Protein AF-A0A7C2X1K5-F1 (afdb_monomer_lite)

Radius of gyration: 15.87 Å; chains: 1; bounding box: 38×40×37 Å

Secondary structure (DSSP, 8-state):
-HHHHHHTT------TT---------SHHHHHHHHHHHHHHHHHHHHHTTT-HHHHHHHHHHHHHHHHHHHHHHHTT-HHHHHHHHHHHHHHHHTTS--

pLDDT: mean 85.92, std 8.08, range [43.12, 94.0]

Structure (mmCIF, N/CA/C/O backbone):
data_AF-A0A7C2X1K5-F1
#
_entry.id   AF-A0A7C2X1K5-F1
#
loop_
_atom_site.group_PDB
_atom_site.id
_atom_site.type_symbol
_atom_site.label_atom_id
_atom_site.label_alt_id
_atom_site.label_comp_id
_atom_site.label_asym_id
_atom_site.label_entity_id
_atom_site.label_seq_id
_atom_site.pdbx_PDB_ins_code
_atom_site.Cartn_x
_atom_site.Cartn_y
_atom_site.Cartn_z
_atom_site.occupancy
_atom_site.B_iso_or_equiv
_atom_site.auth_seq_id
_atom_site.auth_comp_id
_atom_site.auth_asym_id
_atom_site.auth_atom_id
_atom_site.pdbx_PDB_model_num
ATOM 1 N N . MET A 1 1 ? -11.918 1.023 5.541 1.00 73.38 1 MET A N 1
ATOM 2 C CA . MET A 1 1 ? -13.271 0.528 5.878 1.00 73.38 1 MET A CA 1
ATOM 3 C C . MET A 1 1 ? -13.195 -0.644 6.850 1.00 73.38 1 MET A C 1
ATOM 5 O O . MET A 1 1 ? -13.689 -0.499 7.957 1.00 73.38 1 MET A O 1
ATOM 9 N N . PHE A 1 2 ? -12.487 -1.723 6.498 1.00 82.38 2 PHE A N 1
ATOM 10 C CA . PHE A 1 2 ? -12.362 -2.947 7.305 1.00 82.38 2 PHE A CA 1
ATOM 11 C C . PHE A 1 2 ? -11.976 -2.741 8.771 1.00 82.38 2 PHE A C 1
ATOM 13 O O . PHE A 1 2 ? -12.618 -3.311 9.639 1.00 82.38 2 PHE A O 1
ATOM 20 N N . TYR A 1 3 ? -11.023 -1.855 9.071 1.00 85.00 3 TYR A N 1
ATOM 21 C CA . TYR A 1 3 ? -10.658 -1.578 10.464 1.00 85.00 3 TYR A CA 1
ATOM 22 C C . TYR A 1 3 ? -11.847 -1.131 11.336 1.00 85.00 3 TYR A C 1
ATOM 24 O O . TYR A 1 3 ? -11.976 -1.565 12.474 1.00 85.00 3 TYR A O 1
ATOM 32 N N . ARG A 1 4 ? -12.759 -0.308 10.797 1.00 86.19 4 ARG A N 1
ATOM 33 C CA . ARG A 1 4 ? -13.957 0.137 11.531 1.00 86.19 4 ARG A CA 1
ATOM 34 C C . ARG A 1 4 ? -14.932 -1.015 11.775 1.00 86.19 4 ARG A C 1
ATOM 36 O O . ARG A 1 4 ? -15.526 -1.068 12.840 1.00 86.19 4 ARG A O 1
ATOM 43 N N . ILE A 1 5 ? -15.079 -1.905 10.791 1.00 87.81 5 ILE A N 1
ATOM 44 C CA . ILE A 1 5 ? -15.950 -3.088 10.857 1.00 87.81 5 ILE A CA 1
ATOM 45 C C . ILE A 1 5 ? -15.434 -4.038 11.941 1.00 87.81 5 ILE A C 1
ATOM 47 O O . ILE A 1 5 ? -16.177 -4.394 12.848 1.00 87.81 5 ILE A O 1
ATOM 51 N N . LEU A 1 6 ? -14.136 -4.350 11.897 1.00 85.38 6 LEU A N 1
ATOM 52 C CA . LEU A 1 6 ? -13.481 -5.221 12.872 1.00 85.38 6 LEU A CA 1
ATOM 53 C C . LEU A 1 6 ? -13.526 -4.630 14.286 1.00 85.38 6 LEU A C 1
ATOM 55 O O . LEU A 1 6 ? -13.838 -5.334 15.239 1.00 85.38 6 LEU A O 1
ATOM 59 N N . ARG A 1 7 ? -13.287 -3.320 14.434 1.00 87.25 7 ARG A N 1
ATOM 60 C CA . ARG A 1 7 ? -13.377 -2.640 15.735 1.00 87.25 7 ARG A CA 1
ATOM 61 C C . ARG A 1 7 ? -14.796 -2.643 16.315 1.00 87.25 7 ARG A C 1
ATOM 63 O O . ARG A 1 7 ? -14.946 -2.624 17.529 1.00 87.25 7 ARG A O 1
ATOM 70 N N . ALA A 1 8 ? -15.822 -2.668 15.469 1.00 91.56 8 ALA A N 1
ATOM 71 C CA . ALA A 1 8 ? -17.218 -2.772 15.886 1.00 91.56 8 ALA A CA 1
ATOM 72 C C . ALA A 1 8 ? -17.678 -4.232 16.095 1.00 91.56 8 ALA A C 1
ATOM 74 O O . ALA A 1 8 ? -18.873 -4.489 16.180 1.00 91.56 8 ALA A O 1
ATOM 75 N N . ASN A 1 9 ? -16.731 -5.174 16.192 1.00 91.62 9 ASN A N 1
ATOM 76 C CA . ASN A 1 9 ? -16.960 -6.597 16.447 1.00 91.62 9 ASN A CA 1
ATOM 77 C C . ASN A 1 9 ? -17.832 -7.304 15.391 1.00 91.62 9 ASN A C 1
ATOM 79 O O . ASN A 1 9 ? -18.426 -8.351 15.648 1.00 91.62 9 ASN A O 1
ATOM 83 N N . TYR A 1 10 ? -17.894 -6.744 14.181 1.00 93.19 10 TYR A N 1
ATOM 84 C CA . TYR A 1 10 ? -18.502 -7.408 13.036 1.00 93.19 10 TYR A CA 1
ATOM 85 C C . TYR A 1 10 ? -17.507 -8.367 12.381 1.00 93.19 10 TYR A C 1
ATOM 87 O O . TYR A 1 10 ? -16.294 -8.140 12.374 1.00 93.19 10 TYR A O 1
ATOM 95 N N . LYS A 1 11 ? -18.040 -9.425 11.769 1.00 90.31 11 LYS A N 1
ATOM 96 C CA . LYS A 1 11 ? -17.259 -10.433 11.048 1.00 90.31 11 LYS A CA 1
ATOM 97 C C . LYS A 1 11 ? -17.240 -10.124 9.554 1.00 90.31 11 LYS A C 1
ATOM 99 O O . LYS A 1 11 ? -18.260 -9.756 8.978 1.00 90.31 11 LYS A O 1
ATOM 104 N N . ILE A 1 12 ? -16.079 -10.295 8.929 1.00 88.44 12 ILE A N 1
ATOM 105 C CA . ILE A 1 12 ? -15.937 -10.272 7.470 1.00 88.44 12 ILE A CA 1
ATOM 106 C C . ILE A 1 12 ? -15.988 -11.727 7.009 1.00 88.44 12 ILE A C 1
ATOM 108 O O . ILE A 1 12 ? -15.115 -12.510 7.375 1.00 88.44 12 ILE A O 1
ATOM 112 N N . VAL A 1 13 ? -17.012 -12.088 6.239 1.00 90.25 13 VAL A N 1
ATOM 113 C CA . VAL A 1 13 ? -17.137 -13.420 5.636 1.00 90.25 13 VAL A CA 1
ATOM 114 C C . VAL A 1 13 ? -16.566 -13.354 4.226 1.00 90.25 13 VAL A C 1
ATOM 116 O O . VAL A 1 13 ? -16.956 -12.494 3.438 1.00 90.25 13 VAL A O 1
ATOM 119 N N . TYR A 1 14 ? -15.607 -14.227 3.932 1.00 89.06 14 TYR A N 1
ATOM 120 C CA . TYR A 1 14 ? -15.027 -14.354 2.601 1.00 89.06 14 TYR A CA 1
ATOM 121 C C . TYR A 1 14 ? -15.781 -15.436 1.829 1.00 89.06 14 TYR A C 1
ATOM 123 O O . TYR A 1 14 ? -15.779 -16.591 2.244 1.00 89.06 14 TYR A O 1
ATOM 131 N N . GLU A 1 15 ? -16.422 -15.054 0.726 1.00 92.31 15 GLU A N 1
ATOM 132 C CA . GLU A 1 15 ? -17.113 -15.975 -0.177 1.00 92.31 15 GLU A CA 1
ATOM 133 C C . GLU A 1 15 ? -16.252 -16.187 -1.432 1.00 92.31 15 GLU A C 1
ATOM 135 O O . GLU A 1 15 ? -16.243 -15.326 -2.316 1.00 92.31 15 GLU A O 1
ATOM 140 N N . PRO A 1 16 ? -15.497 -17.295 -1.529 1.00 89.81 16 PRO A N 1
ATOM 141 C CA . PRO A 1 16 ? -14.591 -17.528 -2.650 1.00 89.81 16 PRO A CA 1
ATOM 142 C C . PRO A 1 16 ? -15.325 -17.776 -3.973 1.00 89.81 16 PRO A C 1
ATOM 144 O O . PRO A 1 16 ? -14.722 -17.613 -5.031 1.00 89.81 16 PRO A O 1
ATOM 147 N N . ARG A 1 17 ? -16.608 -18.168 -3.943 1.00 94.00 17 ARG A N 1
ATOM 148 C CA . ARG A 1 17 ? -17.405 -18.404 -5.160 1.00 94.00 17 ARG A CA 1
ATOM 149 C C . ARG A 1 17 ? -18.011 -17.126 -5.733 1.00 94.00 17 ARG A C 1
ATOM 151 O O . ARG A 1 17 ? -18.663 -17.177 -6.774 1.00 94.00 17 ARG A O 1
ATOM 158 N N . ALA A 1 18 ? -17.827 -15.989 -5.066 1.00 89.31 18 ALA A N 1
ATOM 159 C CA . ALA A 1 18 ? -18.323 -14.718 -5.556 1.00 89.31 18 ALA A CA 1
ATOM 160 C C . ALA A 1 18 ? -17.615 -14.344 -6.867 1.00 89.31 18 ALA A C 1
ATOM 162 O O . ALA A 1 18 ? -16.396 -14.182 -6.914 1.00 89.31 18 ALA A O 1
ATOM 163 N N . VAL A 1 19 ? -18.394 -14.168 -7.934 1.00 87.88 19 VAL A N 1
ATOM 164 C CA . VAL A 1 19 ? -17.882 -13.671 -9.212 1.00 87.88 19 VAL A CA 1
ATOM 165 C C . VAL A 1 19 ? -17.867 -12.150 -9.151 1.00 87.88 19 VAL A C 1
ATOM 167 O O . VAL A 1 19 ? -18.911 -11.501 -9.198 1.00 87.88 19 VAL A O 1
ATOM 170 N N . VAL A 1 20 ? -16.672 -11.577 -9.026 1.00 86.25 20 VAL A N 1
ATOM 171 C CA . VAL A 1 20 ? -16.470 -10.126 -9.013 1.00 86.25 20 VAL A CA 1
ATOM 172 C C . VAL A 1 20 ? -15.697 -9.730 -10.259 1.00 86.25 20 VAL A C 1
ATOM 174 O O . VAL A 1 20 ? -14.617 -10.252 -10.533 1.00 86.25 20 VAL A O 1
ATOM 177 N N . LYS A 1 21 ? -16.246 -8.783 -11.021 1.00 87.75 21 LYS A N 1
ATOM 178 C CA . LYS A 1 21 ? -15.526 -8.185 -12.141 1.00 87.75 21 LYS A CA 1
ATOM 179 C C . LYS A 1 21 ? -14.486 -7.204 -11.598 1.00 87.75 21 LYS A C 1
ATOM 181 O O . LYS A 1 21 ? -14.838 -6.241 -10.918 1.00 87.75 21 LYS A O 1
ATOM 186 N N . HIS A 1 22 ? -13.219 -7.440 -11.921 1.00 81.88 22 HIS A N 1
ATOM 187 C CA . HIS A 1 22 ? -12.124 -6.529 -11.612 1.00 81.88 22 HIS A CA 1
ATOM 188 C C . HIS A 1 22 ? -11.567 -5.931 -12.901 1.00 81.88 22 HIS A C 1
ATOM 190 O O . HIS A 1 22 ? -11.020 -6.645 -13.736 1.00 81.88 22 HIS A O 1
ATOM 196 N N . ASP A 1 23 ? -11.685 -4.613 -13.042 1.00 84.25 23 ASP A N 1
ATOM 197 C CA . ASP A 1 23 ? -11.040 -3.877 -14.127 1.00 84.25 23 ASP A CA 1
ATOM 198 C C . ASP A 1 23 ? -9.641 -3.454 -13.664 1.00 84.25 23 ASP A C 1
ATOM 200 O O . ASP A 1 23 ? -9.434 -2.375 -13.097 1.00 84.25 23 ASP A O 1
ATOM 204 N N . ASP A 1 24 ? -8.675 -4.353 -13.851 1.00 83.38 24 ASP A N 1
ATOM 205 C CA . ASP A 1 24 ? -7.282 -4.085 -13.513 1.00 83.38 24 ASP A CA 1
ATOM 206 C C . ASP A 1 24 ? -6.530 -3.393 -14.659 1.00 83.38 24 ASP A C 1
ATOM 208 O O . ASP A 1 24 ? -6.721 -3.739 -15.831 1.00 83.38 24 ASP A O 1
ATOM 212 N N . PRO A 1 25 ? -5.642 -2.423 -14.348 1.00 85.12 25 PRO A N 1
ATOM 213 C CA . PRO A 1 25 ? -4.854 -1.758 -15.373 1.00 85.12 25 PRO A CA 1
ATOM 214 C C . PRO A 1 25 ? -3.968 -2.759 -16.118 1.00 85.12 25 PRO A C 1
ATOM 216 O O . PRO A 1 25 ? -3.146 -3.437 -15.507 1.00 85.12 25 PRO A O 1
ATOM 219 N N . GLN A 1 26 ? -4.098 -2.796 -17.444 1.00 86.06 26 GLN A N 1
ATOM 220 C CA . GLN A 1 26 ? -3.317 -3.684 -18.315 1.00 86.06 26 GLN A CA 1
ATOM 221 C C . GLN A 1 26 ? -1.935 -3.107 -18.666 1.00 86.06 26 GLN A C 1
ATOM 223 O O . GLN A 1 26 ? -1.045 -3.821 -19.121 1.00 86.06 26 GLN A O 1
ATOM 228 N N . THR A 1 27 ? -1.732 -1.802 -18.454 1.00 91.25 27 THR A N 1
ATOM 229 C CA . THR A 1 27 ? -0.481 -1.110 -18.782 1.00 91.25 27 THR A CA 1
ATOM 230 C C . THR A 1 27 ? 0.404 -0.926 -17.554 1.00 91.25 27 THR A C 1
ATOM 232 O O . THR A 1 27 ? -0.072 -0.679 -16.444 1.00 91.25 27 THR A O 1
ATOM 235 N N . ILE A 1 28 ? 1.724 -0.967 -17.763 1.00 87.69 28 ILE A N 1
ATOM 236 C CA . ILE A 1 28 ? 2.715 -0.724 -16.701 1.00 87.69 28 ILE A CA 1
ATOM 237 C C . ILE A 1 28 ? 2.494 0.653 -16.060 1.00 87.69 28 ILE A C 1
ATOM 239 O O . ILE A 1 28 ? 2.565 0.783 -14.841 1.00 87.69 28 ILE A O 1
ATOM 243 N N . GLU A 1 29 ? 2.176 1.675 -16.854 1.00 89.00 29 GLU A N 1
A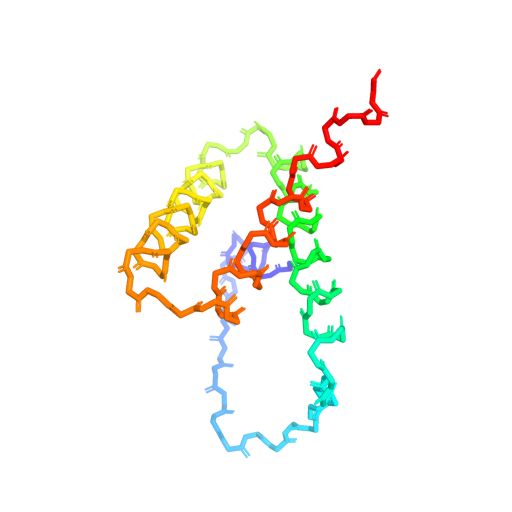TOM 244 C CA . GLU A 1 29 ? 1.862 3.015 -16.347 1.00 89.00 29 GLU A CA 1
ATOM 245 C C . GLU A 1 29 ? 0.631 3.020 -15.438 1.00 89.00 29 GLU A C 1
ATOM 247 O O . GLU A 1 29 ? 0.649 3.633 -14.367 1.00 89.00 29 GLU A O 1
ATOM 252 N N . GLY A 1 30 ? -0.417 2.286 -15.821 1.00 89.44 30 GLY A N 1
ATOM 253 C CA . GLY A 1 30 ? -1.609 2.110 -15.001 1.00 89.44 30 GLY A CA 1
ATOM 254 C 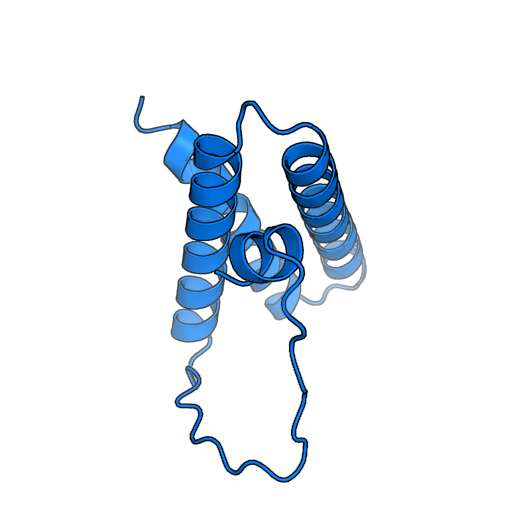C . GLY A 1 30 ? -1.293 1.428 -13.670 1.00 89.44 30 GLY A C 1
ATOM 255 O O . GLY A 1 30 ? -1.745 1.888 -12.618 1.00 89.44 30 GLY A O 1
ATOM 256 N N . VAL A 1 31 ? -0.446 0.396 -13.690 1.00 90.12 31 VAL A N 1
ATOM 257 C CA . VAL A 1 31 ? 0.027 -0.296 -12.479 1.00 90.12 31 VAL A CA 1
ATOM 258 C C . VAL A 1 31 ? 0.858 0.637 -11.589 1.00 90.12 31 VAL A C 1
ATOM 260 O O . VAL A 1 31 ? 0.645 0.680 -10.375 1.00 90.12 31 VAL A O 1
ATOM 263 N N . LEU A 1 32 ? 1.757 1.441 -12.166 1.00 90.81 32 LEU A N 1
ATOM 264 C CA . LEU A 1 32 ? 2.558 2.424 -11.425 1.00 90.81 32 LEU A CA 1
ATOM 265 C C . LEU A 1 32 ? 1.679 3.490 -10.763 1.00 90.81 32 LEU A C 1
ATOM 267 O O . LEU A 1 32 ? 1.859 3.788 -9.579 1.00 90.81 32 LEU A O 1
ATOM 271 N N . LYS A 1 33 ? 0.698 4.030 -11.496 1.00 91.88 33 LYS A N 1
ATOM 272 C CA . LYS A 1 33 ? -0.261 5.010 -10.972 1.00 91.88 33 LYS A CA 1
ATOM 273 C C . LYS A 1 33 ? -1.104 4.409 -9.848 1.00 91.88 33 LYS A C 1
ATOM 275 O O . LYS A 1 33 ? -1.269 5.041 -8.807 1.00 91.88 33 LYS A O 1
ATOM 280 N N . LYS A 1 34 ? -1.588 3.175 -10.021 1.00 91.31 34 LYS A N 1
ATOM 281 C CA . LYS A 1 34 ? -2.348 2.440 -8.997 1.00 91.31 34 LYS A CA 1
ATOM 282 C C . LYS A 1 34 ? -1.513 2.233 -7.729 1.00 91.31 34 LYS A C 1
ATOM 284 O O . LYS A 1 34 ? -1.983 2.544 -6.636 1.00 91.31 34 LYS A O 1
ATOM 289 N N . SER A 1 35 ? -0.255 1.812 -7.872 1.00 89.88 35 SER A N 1
ATOM 290 C CA . SER A 1 35 ? 0.684 1.664 -6.750 1.00 89.88 35 SER A CA 1
ATOM 291 C C . SER A 1 35 ? 0.938 2.989 -6.020 1.00 89.88 35 SER A C 1
ATOM 293 O O . SER A 1 35 ? 0.846 3.057 -4.792 1.00 89.88 35 SER A O 1
ATOM 295 N N . TYR A 1 36 ? 1.168 4.076 -6.760 1.00 91.75 36 TYR A N 1
ATOM 296 C CA . TYR A 1 36 ? 1.333 5.412 -6.183 1.00 91.75 36 TYR A CA 1
ATOM 297 C C . TYR A 1 36 ? 0.101 5.853 -5.376 1.00 91.75 36 TYR A C 1
ATOM 299 O O . TYR A 1 36 ? 0.226 6.322 -4.241 1.00 91.75 36 TYR A O 1
ATOM 307 N N . THR A 1 37 ? -1.098 5.643 -5.926 1.00 90.81 37 THR A N 1
ATOM 308 C CA . THR A 1 37 ? -2.374 5.922 -5.254 1.00 90.81 37 THR A CA 1
ATOM 309 C C . THR A 1 37 ? -2.546 5.097 -3.976 1.00 90.81 37 THR A C 1
ATOM 311 O O . THR A 1 37 ? -2.990 5.631 -2.957 1.00 90.81 37 THR A O 1
ATOM 314 N N . TYR A 1 38 ? -2.122 3.830 -3.961 1.00 90.12 38 TYR A N 1
ATOM 315 C CA . TYR A 1 38 ? -2.093 3.038 -2.727 1.00 90.12 38 TYR A CA 1
ATOM 316 C C . TYR A 1 38 ? -1.166 3.633 -1.662 1.00 90.12 38 TYR A C 1
ATOM 318 O O . TYR A 1 38 ? -1.537 3.664 -0.484 1.00 90.12 38 TYR A O 1
ATOM 326 N N . GLY A 1 39 ? -0.010 4.169 -2.062 1.00 88.31 39 GLY A N 1
ATOM 327 C CA . GLY A 1 39 ? 0.879 4.925 -1.176 1.00 88.31 39 GLY A CA 1
ATOM 328 C C . GLY A 1 39 ? 0.187 6.129 -0.529 1.00 88.31 39 GLY A C 1
ATOM 329 O O . GLY A 1 39 ? 0.240 6.295 0.694 1.00 88.31 39 GLY A O 1
ATOM 330 N N . LEU A 1 40 ? -0.540 6.918 -1.328 1.00 90.00 40 LEU A N 1
ATOM 331 C CA . LEU A 1 40 ? -1.332 8.056 -0.842 1.00 90.00 40 LEU A CA 1
ATOM 332 C C . LEU A 1 40 ? -2.420 7.622 0.147 1.00 90.00 40 LEU A C 1
ATOM 334 O O . LEU A 1 40 ? -2.574 8.228 1.210 1.00 90.00 40 LEU A O 1
ATOM 338 N N . HIS A 1 41 ? -3.165 6.559 -0.168 1.00 89.69 41 HIS A N 1
ATOM 339 C CA . HIS A 1 41 ? -4.208 6.037 0.715 1.00 89.69 41 HIS A CA 1
ATOM 340 C C . HIS A 1 41 ? -3.642 5.539 2.044 1.00 89.69 41 HIS A C 1
ATOM 342 O O . HIS A 1 41 ? -4.212 5.830 3.098 1.00 89.69 41 HIS A O 1
ATOM 348 N N . ARG A 1 42 ? -2.499 4.846 2.018 1.00 87.62 42 ARG A N 1
ATOM 349 C CA . ARG A 1 42 ? -1.814 4.402 3.238 1.00 87.62 42 ARG A CA 1
ATOM 350 C C . ARG A 1 42 ? -1.422 5.594 4.108 1.00 87.62 42 ARG A C 1
ATOM 352 O O . ARG A 1 42 ? -1.640 5.566 5.318 1.00 87.62 42 ARG A O 1
ATOM 359 N N . GLN A 1 43 ? -0.930 6.670 3.499 1.00 88.75 43 GLN A N 1
ATOM 360 C CA . GLN A 1 43 ? -0.612 7.890 4.233 1.00 88.75 43 GLN A CA 1
ATOM 361 C C . GLN A 1 43 ? -1.861 8.567 4.822 1.00 88.75 43 GLN A C 1
ATOM 363 O O . GLN A 1 43 ? -1.845 9.014 5.971 1.00 88.75 43 GLN A O 1
ATOM 368 N N . ALA A 1 44 ? -2.956 8.631 4.063 1.00 89.50 44 ALA A N 1
ATOM 369 C CA . ALA A 1 44 ? -4.218 9.190 4.540 1.00 89.50 44 ALA A CA 1
ATOM 370 C C . ALA A 1 44 ? -4.769 8.404 5.743 1.00 89.50 44 ALA A C 1
ATOM 372 O O . ALA A 1 44 ? -5.231 9.010 6.711 1.00 89.50 44 ALA A O 1
ATOM 373 N N . ILE A 1 45 ? -4.662 7.070 5.723 1.00 88.75 45 ILE A N 1
ATOM 374 C CA . ILE A 1 45 ? -5.018 6.203 6.857 1.00 88.75 45 ILE A CA 1
ATOM 375 C C . ILE A 1 45 ? -4.116 6.500 8.058 1.00 88.75 45 ILE A C 1
ATOM 377 O O . ILE A 1 45 ? -4.633 6.736 9.150 1.00 88.75 45 ILE A O 1
ATOM 381 N N . PHE A 1 46 ? -2.799 6.571 7.854 1.00 88.88 46 PHE A N 1
ATOM 382 C CA . PHE A 1 46 ? -1.843 6.884 8.919 1.00 88.88 46 PHE A CA 1
ATOM 383 C C . PHE A 1 46 ? -2.147 8.233 9.593 1.00 88.88 46 PHE A C 1
ATOM 385 O O . PHE A 1 46 ? -2.189 8.328 10.818 1.00 88.88 46 PHE A O 1
ATOM 392 N N . LYS A 1 47 ? -2.449 9.273 8.802 1.00 88.88 47 LYS A N 1
ATOM 393 C CA . LYS A 1 47 ? -2.858 10.591 9.318 1.00 88.88 47 LYS A CA 1
ATOM 394 C C . LYS A 1 47 ? -4.190 10.527 10.071 1.00 88.88 47 LYS A C 1
ATOM 396 O O . LYS A 1 47 ? -4.302 11.101 11.153 1.00 88.88 47 LYS A O 1
ATOM 401 N N . LYS A 1 48 ? -5.188 9.828 9.520 1.00 90.19 48 LYS A N 1
ATOM 402 C CA . LYS A 1 48 ? -6.529 9.706 10.113 1.00 90.19 48 LYS A CA 1
ATOM 403 C C . LYS A 1 48 ? -6.506 9.013 11.476 1.00 90.19 48 LYS A C 1
ATOM 405 O O . LYS A 1 48 ? -7.216 9.439 12.381 1.00 90.19 48 LYS A O 1
ATOM 410 N N . TYR A 1 49 ? -5.689 7.975 11.627 1.00 89.94 49 TYR A N 1
ATOM 411 C CA . TYR A 1 49 ? -5.601 7.168 12.846 1.00 89.94 49 TYR A CA 1
ATOM 412 C C . TYR A 1 49 ? -4.363 7.495 13.695 1.00 89.94 49 TYR A C 1
ATOM 414 O O . TYR A 1 49 ? -3.882 6.657 14.449 1.00 89.94 49 TYR A O 1
ATOM 422 N N . ARG A 1 50 ? -3.875 8.742 13.645 1.00 86.62 50 ARG A N 1
ATOM 423 C CA . ARG A 1 50 ? -2.707 9.204 14.417 1.00 86.62 50 ARG A CA 1
ATOM 424 C C . ARG A 1 50 ? -2.815 8.969 15.931 1.00 86.62 50 ARG A C 1
ATOM 426 O O . ARG A 1 50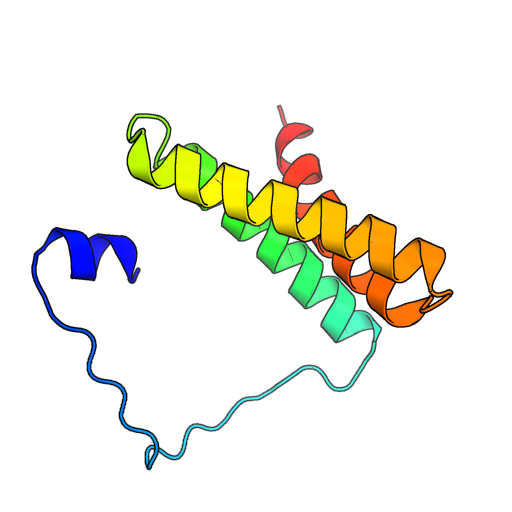 ? -1.792 8.897 16.585 1.00 86.62 50 ARG A O 1
ATOM 433 N N . LYS A 1 51 ? -4.000 8.881 16.529 1.00 88.62 51 LYS A N 1
ATOM 434 C CA . LYS A 1 51 ? -4.126 8.642 17.984 1.00 88.62 51 LYS A CA 1
ATOM 435 C C . LYS A 1 51 ? -4.231 7.159 18.357 1.00 88.62 51 LYS A C 1
ATOM 437 O O . LYS A 1 51 ? -4.287 6.834 19.534 1.00 88.62 51 LYS A O 1
ATOM 442 N N . ASP A 1 52 ? -4.279 6.272 17.370 1.00 90.56 52 ASP A N 1
ATOM 443 C CA . ASP A 1 52 ? -4.520 4.848 17.560 1.00 90.56 52 ASP A CA 1
ATOM 444 C C . ASP A 1 52 ? -3.215 4.064 17.369 1.00 90.56 52 ASP A C 1
ATOM 446 O O . ASP A 1 52 ? -2.743 3.877 16.244 1.00 90.56 52 ASP A O 1
ATOM 450 N N . LEU A 1 53 ? -2.604 3.645 18.481 1.00 88.62 53 LEU A N 1
ATOM 451 C CA . LEU A 1 53 ? -1.304 2.964 18.483 1.00 88.62 53 LEU A CA 1
ATOM 452 C C . LEU A 1 53 ? -1.324 1.660 17.674 1.00 88.62 53 LEU A C 1
ATOM 454 O O . LEU A 1 53 ? -0.353 1.353 16.985 1.00 88.62 53 LEU A O 1
ATOM 458 N N . TYR A 1 54 ? -2.438 0.927 17.705 1.00 87.94 54 TYR A N 1
ATOM 459 C CA . TYR A 1 54 ? -2.590 -0.329 16.973 1.00 87.94 54 TYR A CA 1
ATOM 460 C C . TYR A 1 54 ? -2.615 -0.101 15.455 1.00 87.94 54 TYR A C 1
ATOM 462 O O . TYR A 1 54 ? -1.945 -0.795 14.692 1.00 87.94 54 TYR A O 1
ATOM 470 N N . MET A 1 55 ? -3.343 0.915 14.987 1.00 87.56 55 MET A N 1
ATOM 471 C CA . MET A 1 55 ? -3.324 1.272 13.562 1.00 87.56 55 MET A CA 1
ATOM 472 C C . MET A 1 55 ? -1.963 1.801 13.112 1.00 87.56 55 MET A C 1
ATOM 474 O O . MET A 1 55 ? -1.544 1.523 11.984 1.00 87.56 55 MET A O 1
ATOM 478 N N . GLN A 1 56 ? -1.268 2.553 13.968 1.00 87.12 56 GLN A N 1
ATOM 479 C CA . GLN A 1 56 ? 0.072 3.036 13.653 1.00 87.12 56 GLN A CA 1
ATOM 480 C C . GLN A 1 56 ? 1.072 1.892 13.501 1.00 87.12 56 GLN A C 1
ATOM 482 O O . GLN A 1 56 ? 1.800 1.873 12.509 1.00 87.12 56 GLN A O 1
ATOM 487 N N . SER A 1 57 ? 1.090 0.933 14.432 1.00 89.19 57 SER A N 1
ATOM 488 C CA . SER A 1 57 ? 2.011 -0.205 14.369 1.00 89.19 57 SER A CA 1
ATOM 489 C C . SER A 1 57 ? 1.775 -1.047 13.113 1.00 89.19 57 SER A C 1
ATOM 491 O O . SER A 1 57 ? 2.733 -1.377 12.414 1.00 89.19 57 SER A O 1
ATOM 493 N N . LEU A 1 58 ? 0.514 -1.289 12.739 1.00 88.75 58 LEU A N 1
ATOM 494 C CA . LEU A 1 58 ? 0.165 -1.977 11.492 1.00 88.75 58 LEU A CA 1
ATOM 495 C C . LEU A 1 58 ? 0.597 -1.199 10.242 1.00 88.75 58 LEU A C 1
ATOM 497 O O . LEU A 1 58 ? 1.138 -1.782 9.299 1.00 88.75 58 LEU A O 1
ATOM 501 N N . CYS A 1 59 ? 0.386 0.119 10.221 1.00 87.69 59 CYS A N 1
ATOM 502 C CA . CYS A 1 59 ? 0.799 0.957 9.095 1.00 87.69 59 CYS A CA 1
ATOM 503 C C . CYS A 1 59 ? 2.326 1.001 8.947 1.00 87.69 59 CYS A C 1
ATOM 505 O O . CYS A 1 59 ? 2.824 0.894 7.825 1.00 87.69 59 CYS A O 1
ATOM 507 N N . LEU A 1 60 ? 3.057 1.131 10.058 1.00 88.75 60 LEU A N 1
ATOM 508 C CA . LEU A 1 60 ? 4.519 1.119 10.081 1.00 88.75 60 LEU A CA 1
ATOM 509 C C . LEU A 1 60 ? 5.061 -0.251 9.669 1.00 88.75 60 LEU A C 1
ATOM 511 O O . LEU A 1 60 ? 5.901 -0.313 8.777 1.00 88.75 60 LEU A O 1
ATOM 515 N N . GLY A 1 61 ? 4.533 -1.345 10.222 1.00 90.62 61 GLY A N 1
ATOM 516 C CA . GLY A 1 61 ? 4.922 -2.705 9.836 1.00 90.62 61 GLY A CA 1
ATOM 517 C C . GLY A 1 61 ? 4.713 -2.968 8.342 1.00 90.62 61 GLY A C 1
ATOM 518 O O . GLY A 1 61 ? 5.626 -3.416 7.650 1.00 90.62 61 GLY A O 1
ATOM 519 N N . SER A 1 62 ? 3.548 -2.590 7.805 1.00 87.56 62 SER A N 1
ATOM 520 C CA . SER A 1 62 ? 3.256 -2.690 6.368 1.00 87.56 62 SER A CA 1
ATOM 521 C C . SER A 1 62 ? 4.199 -1.833 5.511 1.00 87.56 62 SER A C 1
ATOM 523 O O . SER A 1 62 ? 4.609 -2.241 4.418 1.00 87.56 62 SER A O 1
ATOM 525 N N . PHE A 1 63 ? 4.561 -0.642 5.994 1.00 88.31 63 PHE A N 1
ATOM 526 C CA . PHE A 1 63 ? 5.516 0.241 5.333 1.00 88.31 63 PHE A CA 1
ATOM 527 C C . PHE A 1 63 ? 6.924 -0.365 5.304 1.00 88.31 63 PHE A C 1
ATOM 529 O O . PHE A 1 63 ? 7.483 -0.501 4.217 1.00 88.31 63 PHE A O 1
ATOM 536 N N . PHE A 1 64 ? 7.459 -0.804 6.445 1.00 90.62 64 PHE A N 1
ATOM 537 C CA . PHE A 1 64 ? 8.773 -1.447 6.509 1.00 90.62 64 PHE A CA 1
ATOM 538 C C . PHE A 1 64 ? 8.830 -2.705 5.649 1.00 90.62 64 PHE A C 1
ATOM 540 O O . PHE A 1 64 ? 9.777 -2.868 4.885 1.00 90.62 64 PHE A O 1
ATOM 547 N N . PHE A 1 65 ? 7.786 -3.535 5.670 1.00 91.00 65 PHE A N 1
ATOM 548 C CA . PHE A 1 65 ? 7.692 -4.691 4.780 1.00 91.00 65 PHE A CA 1
ATOM 549 C C . PHE A 1 65 ? 7.815 -4.294 3.301 1.00 91.00 65 PHE A C 1
ATOM 551 O O . PHE A 1 65 ? 8.531 -4.938 2.539 1.00 91.00 65 PHE A O 1
ATOM 558 N N . SER A 1 66 ? 7.176 -3.191 2.900 1.00 86.62 66 SER A N 1
ATOM 559 C CA . SER A 1 66 ? 7.252 -2.680 1.524 1.00 86.62 66 SER A CA 1
ATOM 560 C C . SER A 1 66 ? 8.658 -2.168 1.178 1.00 86.62 66 SER A C 1
ATOM 562 O O . SER A 1 66 ? 9.127 -2.377 0.063 1.00 86.62 66 SER A O 1
ATOM 564 N N . VAL A 1 67 ? 9.358 -1.541 2.130 1.00 88.94 67 VAL A N 1
ATOM 565 C CA . VAL A 1 67 ? 10.756 -1.104 1.959 1.00 88.94 67 VAL A CA 1
ATOM 566 C C . VAL A 1 67 ? 11.699 -2.304 1.835 1.00 88.94 67 VAL A C 1
ATOM 568 O O . VAL A 1 67 ? 12.513 -2.341 0.915 1.00 88.94 67 VAL A O 1
ATOM 571 N N . PHE A 1 68 ? 11.564 -3.320 2.689 1.00 91.31 68 PHE A N 1
ATOM 572 C CA . PHE A 1 68 ? 12.370 -4.541 2.593 1.00 91.31 68 PHE A CA 1
ATOM 573 C C . PHE A 1 68 ? 12.098 -5.312 1.297 1.00 91.31 68 PHE A C 1
ATOM 575 O O . PHE A 1 68 ? 13.037 -5.784 0.655 1.00 91.31 68 PHE A O 1
ATOM 582 N N . ALA A 1 69 ? 10.837 -5.391 0.866 1.00 87.44 69 ALA A N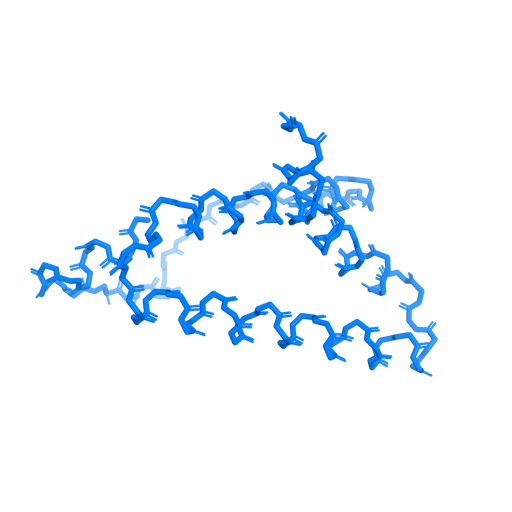 1
ATOM 583 C CA . ALA A 1 69 ? 10.476 -5.980 -0.420 1.00 87.44 69 ALA A CA 1
ATOM 584 C C . ALA A 1 69 ? 11.104 -5.210 -1.591 1.00 87.44 69 ALA A C 1
ATOM 586 O O . ALA A 1 69 ? 11.635 -5.826 -2.512 1.00 87.44 69 ALA A O 1
ATOM 587 N N . TRP A 1 70 ? 11.118 -3.874 -1.533 1.00 86.69 70 TRP A N 1
ATOM 588 C CA . TRP A 1 70 ? 11.785 -3.046 -2.538 1.00 86.69 70 TRP A CA 1
ATOM 589 C C . TRP A 1 70 ? 13.297 -3.289 -2.593 1.00 86.69 70 TRP A C 1
ATOM 591 O O . TRP A 1 70 ? 13.852 -3.452 -3.682 1.00 86.69 70 TRP A O 1
ATOM 601 N N . LEU A 1 71 ? 13.962 -3.359 -1.435 1.00 88.06 71 LEU A N 1
ATOM 602 C CA . LEU A 1 71 ? 15.390 -3.679 -1.351 1.00 88.06 71 LEU A CA 1
ATOM 603 C C . LEU A 1 71 ? 15.674 -5.057 -1.958 1.00 88.06 71 LEU A C 1
ATOM 605 O O . LEU A 1 71 ? 16.545 -5.185 -2.815 1.00 88.06 71 LEU A O 1
ATOM 609 N N . ARG A 1 72 ? 14.880 -6.071 -1.597 1.00 88.56 72 ARG A N 1
ATOM 610 C CA . ARG A 1 72 ? 15.008 -7.431 -2.136 1.00 88.56 72 ARG A CA 1
ATOM 611 C C . ARG A 1 72 ? 14.797 -7.483 -3.653 1.00 88.56 72 ARG A C 1
ATOM 613 O O . ARG A 1 72 ? 15.596 -8.109 -4.343 1.00 88.56 72 ARG A O 1
ATOM 620 N N . ALA A 1 73 ? 13.770 -6.809 -4.170 1.00 85.88 73 ALA A N 1
ATOM 621 C CA . ALA A 1 73 ? 13.491 -6.728 -5.607 1.00 85.88 73 ALA A CA 1
ATOM 622 C C . ALA A 1 73 ? 14.613 -6.003 -6.372 1.00 85.88 73 ALA A C 1
ATOM 624 O O . ALA A 1 73 ? 14.939 -6.349 -7.506 1.00 85.88 73 ALA A O 1
ATOM 625 N N . THR A 1 74 ? 15.244 -5.013 -5.735 1.00 82.75 74 THR A N 1
ATOM 626 C CA . THR A 1 74 ? 16.381 -4.284 -6.310 1.00 82.75 74 THR A CA 1
ATOM 627 C C . THR A 1 74 ? 17.630 -5.164 -6.380 1.00 82.75 74 THR A C 1
ATOM 629 O O . THR A 1 74 ? 18.301 -5.176 -7.410 1.00 82.75 74 THR A O 1
ATOM 632 N N . VAL A 1 75 ? 17.897 -5.966 -5.343 1.00 84.56 75 VAL A N 1
ATOM 633 C CA . VAL A 1 75 ? 19.003 -6.944 -5.324 1.00 84.56 75 VAL A CA 1
ATOM 634 C C . VAL A 1 75 ? 18.796 -8.063 -6.353 1.00 84.56 75 VAL A C 1
ATOM 636 O O . VAL A 1 75 ? 19.756 -8.517 -6.965 1.00 84.56 75 VAL A O 1
ATOM 639 N N . ARG A 1 76 ? 17.548 -8.480 -6.599 1.00 84.94 76 ARG A N 1
ATOM 640 C CA . ARG A 1 76 ? 17.195 -9.521 -7.585 1.00 84.94 76 ARG A CA 1
ATOM 641 C C . ARG A 1 76 ? 17.137 -9.040 -9.041 1.00 84.94 76 ARG A C 1
ATOM 643 O O . ARG A 1 76 ? 16.789 -9.826 -9.913 1.00 84.94 76 ARG A O 1
ATOM 650 N N . LEU A 1 77 ? 17.477 -7.775 -9.321 1.00 74.44 77 LEU A N 1
ATOM 651 C CA . LEU A 1 77 ? 17.449 -7.161 -10.661 1.00 74.44 77 LEU A CA 1
ATOM 652 C C . LEU A 1 77 ? 16.062 -7.145 -11.343 1.00 74.44 77 LEU A C 1
ATOM 654 O O . LEU A 1 77 ? 15.953 -6.861 -12.540 1.00 74.44 77 LEU A O 1
ATOM 658 N N . GLU A 1 78 ? 14.977 -7.330 -10.588 1.00 79.75 78 GLU A N 1
ATOM 659 C CA . GLU A 1 78 ? 13.593 -7.272 -11.077 1.00 79.75 78 GLU A CA 1
ATOM 660 C C . GLU A 1 78 ? 13.147 -5.809 -11.258 1.00 79.75 78 GLU A C 1
ATOM 662 O O . GLU A 1 78 ? 12.372 -5.234 -10.487 1.00 79.75 78 GLU A O 1
ATOM 667 N N . ARG A 1 79 ? 13.662 -5.165 -12.316 1.00 76.31 79 ARG A N 1
ATOM 668 C CA . ARG A 1 79 ? 13.488 -3.722 -12.579 1.00 76.31 79 ARG A CA 1
ATOM 669 C C . ARG A 1 79 ? 12.024 -3.271 -12.633 1.00 76.31 79 ARG A C 1
ATOM 671 O O . ARG A 1 79 ? 11.743 -2.123 -12.294 1.00 76.31 79 ARG A O 1
ATOM 678 N N . LYS A 1 80 ? 11.098 -4.126 -13.084 1.00 81.56 80 LYS A N 1
ATOM 679 C CA . LYS A 1 80 ? 9.662 -3.796 -13.150 1.00 81.56 80 LYS A CA 1
ATOM 680 C C . LYS A 1 80 ? 9.038 -3.760 -11.754 1.00 81.56 80 LYS A C 1
ATOM 682 O O . LYS A 1 80 ? 8.435 -2.753 -11.394 1.00 81.56 80 LYS A O 1
ATOM 687 N N . GLU A 1 81 ? 9.243 -4.801 -10.954 1.00 81.25 81 GLU A N 1
ATOM 688 C CA . GLU A 1 81 ? 8.685 -4.901 -9.601 1.00 81.25 81 GLU A CA 1
ATOM 689 C C . GLU A 1 81 ? 9.261 -3.835 -8.672 1.00 81.25 81 GLU A C 1
ATOM 691 O O . GLU A 1 81 ? 8.516 -3.133 -7.986 1.00 81.25 81 GLU A O 1
ATOM 696 N N . SER A 1 82 ? 10.577 -3.613 -8.740 1.00 84.56 82 SER A N 1
ATOM 697 C CA . SER A 1 82 ? 11.237 -2.555 -7.971 1.00 84.56 82 SER A CA 1
ATOM 698 C C . SER A 1 82 ? 10.643 -1.171 -8.282 1.00 84.56 82 SER A C 1
ATOM 700 O O . SER A 1 82 ? 10.352 -0.407 -7.360 1.00 84.56 82 SER A O 1
ATOM 702 N N . LYS A 1 83 ? 10.356 -0.857 -9.557 1.00 86.94 83 LYS A N 1
ATOM 703 C CA . LYS A 1 83 ? 9.702 0.409 -9.945 1.00 86.94 83 LYS A CA 1
ATOM 704 C C . LYS A 1 83 ? 8.280 0.532 -9.391 1.00 86.94 83 LYS A C 1
ATOM 706 O O . LYS A 1 83 ? 7.904 1.619 -8.950 1.00 86.94 83 LYS A O 1
ATOM 711 N N . VAL A 1 84 ? 7.507 -0.555 -9.390 1.00 87.62 84 VAL A N 1
ATOM 712 C CA . VAL A 1 84 ? 6.138 -0.571 -8.847 1.00 87.62 84 VAL A CA 1
ATOM 713 C C . VAL A 1 84 ? 6.139 -0.338 -7.343 1.00 87.62 84 VAL A C 1
ATOM 715 O O . VAL A 1 84 ? 5.384 0.510 -6.861 1.00 87.62 84 VAL A O 1
ATOM 718 N N . ILE A 1 85 ? 7.016 -1.012 -6.601 1.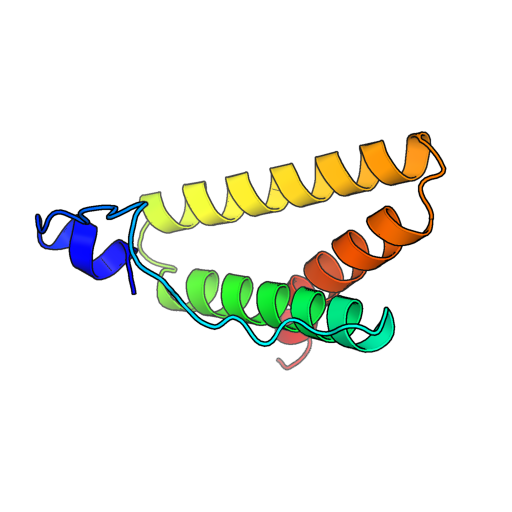00 86.81 85 ILE A N 1
ATOM 719 C CA . ILE A 1 85 ? 7.112 -0.831 -5.148 1.00 86.81 85 ILE A CA 1
ATOM 720 C C . ILE A 1 85 ? 7.640 0.576 -4.820 1.00 86.81 85 ILE A C 1
ATOM 722 O O . ILE A 1 85 ? 7.079 1.268 -3.966 1.00 86.81 85 ILE A O 1
ATOM 726 N N . ALA A 1 86 ? 8.646 1.056 -5.559 1.00 88.62 86 ALA A N 1
ATOM 727 C CA . ALA A 1 86 ? 9.169 2.413 -5.414 1.00 88.62 86 ALA A CA 1
ATOM 728 C C . ALA A 1 86 ? 8.095 3.485 -5.656 1.00 88.62 86 ALA A C 1
ATOM 730 O O . ALA A 1 86 ? 8.076 4.495 -4.954 1.00 88.62 86 ALA A O 1
ATOM 731 N N . ALA A 1 87 ? 7.184 3.284 -6.615 1.00 88.88 87 ALA A N 1
ATOM 732 C CA . ALA A 1 87 ? 6.071 4.202 -6.857 1.00 88.88 87 ALA A CA 1
ATOM 733 C C . ALA A 1 87 ? 5.132 4.301 -5.641 1.00 88.88 87 ALA A C 1
ATOM 735 O O . ALA A 1 87 ? 4.744 5.408 -5.263 1.00 88.88 87 ALA A O 1
ATOM 736 N N . GLY A 1 88 ? 4.833 3.181 -4.979 1.00 87.00 88 GLY A N 1
ATOM 737 C CA . GLY A 1 88 ? 4.023 3.162 -3.757 1.00 87.00 88 GLY A CA 1
ATOM 738 C C . GLY A 1 88 ? 4.707 3.859 -2.579 1.00 87.00 88 GLY A C 1
ATOM 739 O O . GLY A 1 88 ? 4.085 4.673 -1.893 1.00 87.00 88 GLY A O 1
ATOM 740 N N . ILE A 1 89 ? 6.010 3.625 -2.391 1.00 89.19 89 ILE A N 1
ATOM 741 C CA . ILE A 1 89 ? 6.815 4.322 -1.372 1.00 89.19 89 ILE A CA 1
ATOM 742 C C . ILE A 1 89 ? 6.846 5.833 -1.655 1.00 89.19 89 ILE A C 1
ATOM 744 O O . ILE A 1 89 ? 6.583 6.639 -0.762 1.00 89.19 89 ILE A O 1
ATOM 748 N N . LYS A 1 90 ? 7.082 6.239 -2.910 1.00 89.69 90 LYS A N 1
ATOM 749 C CA . LYS A 1 90 ? 7.039 7.651 -3.328 1.00 89.69 90 LYS A CA 1
ATOM 750 C C . LYS A 1 90 ? 5.673 8.287 -3.068 1.00 89.69 90 LYS A C 1
ATOM 752 O O . LYS A 1 90 ? 5.628 9.423 -2.606 1.00 89.69 90 LYS A O 1
ATOM 757 N N . GLY A 1 91 ? 4.578 7.570 -3.326 1.00 85.62 91 GLY A N 1
ATOM 758 C CA . GLY A 1 91 ? 3.219 8.032 -3.027 1.00 85.62 91 GLY A CA 1
ATOM 759 C C . GLY A 1 91 ? 2.980 8.258 -1.534 1.00 85.62 91 GLY A C 1
ATOM 760 O O . GLY A 1 91 ? 2.332 9.226 -1.147 1.00 85.62 91 GLY A O 1
ATOM 761 N N . PHE A 1 92 ? 3.560 7.421 -0.673 1.00 86.69 92 PHE A N 1
ATOM 762 C CA . PHE A 1 92 ? 3.478 7.613 0.775 1.00 86.69 92 PHE A CA 1
ATOM 763 C C . PHE A 1 92 ? 4.189 8.896 1.247 1.00 86.69 92 PHE A C 1
ATOM 765 O O . PHE A 1 92 ? 3.662 9.622 2.094 1.00 86.69 92 PHE A O 1
ATOM 772 N N . PHE A 1 93 ? 5.362 9.211 0.688 1.00 84.44 93 PHE A N 1
ATOM 773 C CA . PHE A 1 93 ? 6.136 10.404 1.059 1.00 84.44 93 PHE A CA 1
ATOM 774 C C . PHE A 1 93 ? 5.672 11.692 0.368 1.00 84.44 93 PHE A C 1
ATOM 776 O O . PHE A 1 93 ? 5.788 12.773 0.946 1.00 84.44 93 PHE A O 1
ATOM 783 N N . SER A 1 94 ? 5.118 11.621 -0.843 1.00 81.75 94 SER A N 1
ATOM 784 C CA . SER A 1 94 ? 4.756 12.811 -1.627 1.00 81.75 94 SER A CA 1
ATOM 785 C C . SER A 1 94 ? 3.719 13.694 -0.936 1.00 81.75 94 SER A C 1
ATOM 787 O O . SER A 1 94 ? 3.814 14.919 -0.966 1.00 81.75 94 SER A O 1
ATOM 789 N N . ALA A 1 95 ? 2.764 13.092 -0.234 1.00 62.84 95 ALA A N 1
ATOM 790 C CA . ALA A 1 95 ? 1.748 13.824 0.510 1.00 62.84 95 ALA A CA 1
ATOM 791 C C . ALA A 1 95 ? 2.249 14.351 1.876 1.00 62.84 95 ALA A C 1
ATOM 793 O O . ALA A 1 95 ? 1.487 14.955 2.635 1.00 62.84 95 ALA A O 1
ATOM 794 N N . PHE A 1 96 ? 3.520 14.107 2.224 1.00 60.06 96 PHE A N 1
ATOM 795 C CA . PHE A 1 96 ? 4.207 14.752 3.352 1.00 60.06 96 PHE A CA 1
ATOM 796 C C . PHE A 1 96 ? 4.776 16.118 2.936 1.00 60.06 96 PHE A C 1
ATOM 798 O O . PHE A 1 96 ? 4.847 17.016 3.761 1.00 60.06 96 PHE A O 1
ATOM 805 N N . ARG A 1 97 ? 5.087 16.285 1.640 1.00 54.47 97 ARG A N 1
ATOM 806 C CA . ARG A 1 97 ? 5.717 17.473 1.033 1.00 54.47 97 ARG A CA 1
ATOM 807 C C . ARG A 1 97 ? 4.736 18.587 0.625 1.00 54.47 97 ARG A C 1
ATOM 809 O O . ARG A 1 97 ? 5.163 19.607 0.113 1.00 54.47 97 ARG A O 1
ATOM 816 N N . ARG A 1 98 ? 3.421 18.384 0.795 1.00 54.91 98 ARG A N 1
ATOM 817 C CA . ARG A 1 98 ? 2.369 19.398 0.537 1.00 54.91 98 ARG A CA 1
ATOM 818 C C . ARG A 1 98 ? 1.978 20.196 1.796 1.00 54.91 98 ARG A C 1
ATOM 820 O O . ARG A 1 98 ? 0.850 20.672 1.892 1.00 54.91 98 ARG A O 1
ATOM 827 N N . ARG A 1 99 ? 2.867 20.269 2.780 1.00 43.12 99 ARG A N 1
ATOM 828 C CA . ARG A 1 99 ? 2.806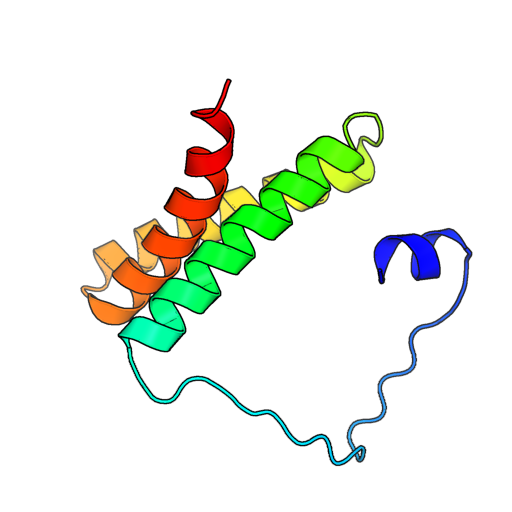 21.178 3.930 1.00 43.12 99 ARG A CA 1
ATOM 829 C C . ARG A 1 99 ? 4.095 21.971 3.953 1.00 43.12 99 ARG A C 1
ATOM 831 O O . ARG A 1 99 ? 4.027 23.104 4.455 1.00 43.12 99 ARG A O 1
#

Foldseek 3Di:
DVVVCVVVVHDDDDDPPDDDDDPQDPDLVSLLVVLLVLLQVLLVQCVVCVVPPVSVVVSVVVLVVLVVVLVVCVVVVVVSVNSSSVSSNCSNCVVVVPD

Sequence (99 aa):
MFYRILRANYKIVYEPRAVVKHDDPQTIEGVLKKSYTYGLHRQAIFKKYRKDLYMQSLCLGSFFFSVFAWLRATVRLERKESKVIAAGIKGFFSAFRRR